Protein AF-A0A357I3I3-F1 (afdb_monomer)

pLDDT: mean 73.24, std 10.07, range [44.16, 86.5]

Solvent-accessible surface area (backbone atoms only — not comparable to full-atom values): 6936 Å² total; per-residue (Å²): 131,83,65,63,64,61,51,51,55,48,62,63,46,48,65,53,51,51,49,51,51,51,51,51,50,49,52,50,51,49,56,70,46,36,65,70,46,46,59,55,49,46,54,54,40,46,75,76,42,68,85,53,96,52,56,67,60,53,50,54,46,51,53,51,53,62,53,45,55,60,55,52,55,49,51,59,51,51,53,55,51,51,49,56,51,50,53,52,54,50,52,51,50,55,57,49,52,54,49,53,51,52,52,50,47,71,74,53,76,84,71,82,87,78,85,83,87,82,132

Sequence (119 aa):
MRTSDRSILWRLLRPRLWQVGAEWLLVTAVLLFARPLEAKFTAWADETLGWLPMSDLFYWLGVSLLIFGPLIALYRNISAMAMILADYMTSKLKKSTARAIHSIECLHPSRSTQVTNST

Mean predicted aligned error: 13.7 Å

Structure (mmCIF, N/CA/C/O backbone):
data_AF-A0A357I3I3-F1
#
_entry.id   AF-A0A357I3I3-F1
#
loop_
_atom_site.group_PDB
_atom_site.id
_atom_site.type_symbol
_atom_site.label_atom_id
_atom_site.label_alt_id
_atom_site.label_comp_id
_atom_site.label_asym_id
_atom_site.label_entity_id
_atom_site.label_seq_id
_atom_site.pdbx_PDB_ins_code
_atom_site.Cartn_x
_atom_site.Cartn_y
_atom_site.Cartn_z
_atom_site.occupancy
_atom_site.B_iso_or_equiv
_atom_site.auth_seq_id
_atom_site.auth_comp_id
_atom_site.auth_asym_id
_atom_site.auth_atom_id
_atom_site.pdbx_PDB_model_num
ATOM 1 N N . MET A 1 1 ? -35.436 -7.431 17.035 1.00 47.38 1 MET A N 1
ATOM 2 C CA . MET A 1 1 ? -33.953 -7.466 17.090 1.00 47.38 1 MET A CA 1
ATOM 3 C C . MET A 1 1 ? -33.409 -6.654 15.917 1.00 47.38 1 MET A C 1
ATOM 5 O O . MET A 1 1 ? -33.870 -6.854 14.806 1.00 47.38 1 MET A O 1
ATOM 9 N N . ARG A 1 2 ? -32.544 -5.662 16.177 1.00 44.16 2 ARG A N 1
ATOM 10 C CA . ARG A 1 2 ? -32.132 -4.607 15.225 1.00 44.16 2 ARG A CA 1
ATOM 11 C C . ARG A 1 2 ? -31.232 -5.155 14.106 1.00 44.16 2 ARG A C 1
ATOM 13 O O . ARG A 1 2 ? -30.057 -5.410 14.337 1.00 44.16 2 ARG A O 1
ATOM 20 N N . THR A 1 3 ? -31.767 -5.285 12.897 1.00 51.81 3 THR A N 1
ATOM 21 C CA . THR A 1 3 ? -31.029 -5.595 11.657 1.00 51.81 3 THR A CA 1
ATOM 22 C C . THR A 1 3 ? -30.246 -4.394 11.101 1.00 51.81 3 THR A C 1
ATOM 24 O O . THR A 1 3 ? -29.291 -4.587 10.349 1.00 51.81 3 THR A O 1
ATOM 27 N N . SER A 1 4 ? -30.572 -3.161 11.513 1.00 53.41 4 SER A N 1
ATOM 28 C CA . SER A 1 4 ? -29.913 -1.934 11.028 1.00 53.41 4 SER A CA 1
ATOM 29 C C . SER A 1 4 ? -28.423 -1.841 11.370 1.00 53.41 4 SER A C 1
ATOM 31 O O . SER A 1 4 ? -27.643 -1.379 10.540 1.00 53.41 4 SER A O 1
ATOM 33 N N . ASP A 1 5 ? -27.990 -2.337 12.531 1.00 55.00 5 ASP A N 1
ATOM 34 C CA . ASP A 1 5 ? -26.587 -2.211 12.961 1.00 55.00 5 ASP A CA 1
ATOM 35 C C . ASP A 1 5 ? -25.638 -3.039 12.073 1.00 55.00 5 ASP A C 1
ATOM 37 O O . ASP A 1 5 ? -24.540 -2.600 11.728 1.00 55.00 5 ASP A O 1
ATOM 41 N N . ARG A 1 6 ? -26.097 -4.212 11.611 1.00 58.12 6 ARG A N 1
ATOM 42 C CA . ARG A 1 6 ? -25.343 -5.074 10.687 1.00 58.12 6 ARG A CA 1
ATOM 43 C C . ARG A 1 6 ? -25.202 -4.428 9.308 1.00 58.12 6 ARG A C 1
ATOM 45 O O . ARG A 1 6 ? -24.165 -4.565 8.670 1.00 58.12 6 ARG A O 1
ATOM 52 N N . SER A 1 7 ? -26.226 -3.690 8.872 1.00 63.12 7 SER A N 1
ATOM 53 C CA . SER A 1 7 ? -26.221 -2.991 7.583 1.00 63.12 7 SER A CA 1
ATOM 54 C C . SER A 1 7 ? -25.253 -1.804 7.554 1.00 63.12 7 SER A C 1
ATOM 56 O O . SER A 1 7 ? -24.621 -1.570 6.530 1.00 63.12 7 SER A O 1
ATOM 58 N N . ILE A 1 8 ? -25.065 -1.105 8.681 1.00 67.19 8 ILE A N 1
ATOM 59 C CA . ILE A 1 8 ? -24.116 0.012 8.797 1.00 67.19 8 ILE A CA 1
ATOM 60 C C . ILE A 1 8 ? -22.670 -0.481 8.803 1.00 67.19 8 ILE A C 1
ATOM 62 O O . ILE A 1 8 ? -21.853 0.045 8.050 1.00 67.19 8 ILE A O 1
ATOM 66 N N . LEU A 1 9 ? -22.375 -1.540 9.564 1.00 65.44 9 LEU A N 1
ATOM 67 C CA . LEU A 1 9 ? -21.067 -2.202 9.546 1.00 65.44 9 LEU A CA 1
ATOM 68 C C . LEU A 1 9 ? -20.717 -2.671 8.134 1.00 65.44 9 LEU A C 1
ATOM 70 O O . LEU A 1 9 ? -19.612 -2.438 7.650 1.00 65.44 9 LEU A O 1
ATOM 74 N N . TRP A 1 10 ? -21.686 -3.262 7.435 1.00 65.75 10 TRP A N 1
ATOM 75 C CA . TRP A 1 10 ? -21.464 -3.743 6.079 1.00 65.75 10 TRP A CA 1
ATOM 76 C C . TRP A 1 10 ? -21.331 -2.614 5.056 1.00 65.75 10 TRP A C 1
ATOM 78 O O . TRP A 1 10 ? -20.495 -2.694 4.163 1.00 65.75 10 TRP A O 1
ATOM 88 N N . ARG A 1 11 ? -22.053 -1.504 5.231 1.00 68.12 11 ARG A N 1
ATOM 89 C CA . ARG A 1 11 ? -21.915 -0.304 4.393 1.00 68.12 11 ARG A CA 1
ATOM 90 C C . ARG A 1 11 ? -20.579 0.416 4.595 1.00 68.12 11 ARG A C 1
ATOM 92 O O . ARG A 1 11 ? -20.082 1.012 3.648 1.00 68.12 11 ARG A O 1
ATOM 99 N N . LEU A 1 12 ? -19.996 0.341 5.791 1.00 65.19 12 LEU A N 1
ATOM 100 C CA . LEU A 1 12 ? -18.668 0.888 6.092 1.00 65.19 12 LEU A CA 1
ATOM 101 C C . LEU A 1 12 ? -17.536 -0.006 5.565 1.00 65.19 12 LEU A C 1
ATOM 103 O O . LEU A 1 12 ? -16.512 0.499 5.107 1.00 65.19 12 LEU A O 1
ATOM 107 N N . LEU A 1 13 ? -17.732 -1.327 5.594 1.00 68.12 13 LEU A N 1
ATOM 108 C CA . LEU A 1 13 ? -16.718 -2.307 5.205 1.00 68.12 13 LEU A CA 1
ATOM 109 C C . LEU A 1 13 ? -16.667 -2.544 3.682 1.00 68.12 13 LEU A C 1
ATOM 111 O O . LEU A 1 13 ? -15.591 -2.738 3.122 1.00 68.12 13 LEU A O 1
ATOM 115 N N . ARG A 1 14 ? -17.808 -2.452 2.986 1.00 71.06 14 ARG A N 1
ATOM 116 C CA . ARG A 1 14 ? -17.940 -2.691 1.536 1.00 71.06 14 ARG A CA 1
ATOM 117 C C . ARG A 1 14 ? -17.074 -1.791 0.632 1.00 71.06 14 ARG A C 1
ATOM 119 O O . ARG A 1 14 ? -16.391 -2.347 -0.225 1.00 71.06 14 ARG A O 1
ATOM 126 N N . PRO A 1 15 ? -17.040 -0.451 0.785 1.00 73.94 15 PRO A N 1
ATOM 127 C CA . PRO A 1 15 ? -16.184 0.392 -0.056 1.00 73.94 15 PRO A CA 1
ATOM 128 C C . PRO A 1 15 ? -14.692 0.111 0.170 1.00 73.94 15 PRO A C 1
ATOM 130 O O . PRO A 1 15 ? -13.903 0.177 -0.765 1.00 73.94 15 PRO A O 1
ATOM 133 N N . ARG A 1 16 ? -14.315 -0.279 1.393 1.00 72.38 16 ARG A N 1
ATOM 134 C CA . ARG A 1 16 ? -12.927 -0.592 1.760 1.00 72.38 16 ARG A CA 1
ATOM 135 C C . ARG A 1 16 ? -12.481 -1.937 1.195 1.00 72.38 16 ARG A C 1
ATOM 137 O O . ARG A 1 16 ? -11.370 -2.040 0.703 1.00 72.38 16 ARG A O 1
ATOM 144 N N . LEU A 1 17 ? -13.356 -2.944 1.192 1.00 73.12 17 LEU A N 1
ATOM 145 C CA . LEU A 1 17 ? -13.081 -4.234 0.551 1.00 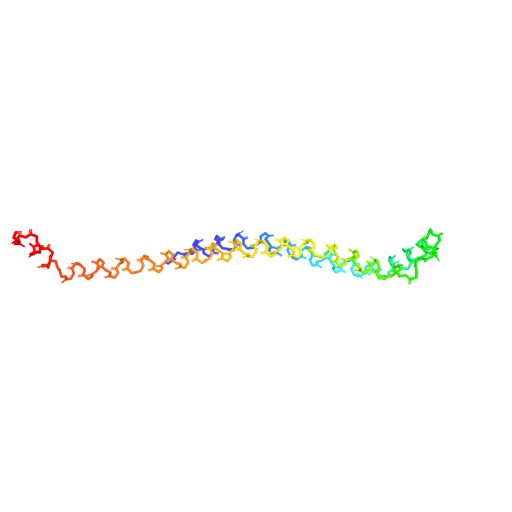73.12 17 LEU A CA 1
ATOM 146 C C . LEU A 1 17 ? -12.927 -4.108 -0.967 1.00 73.12 17 LEU A C 1
ATOM 148 O O . LEU A 1 17 ? -12.058 -4.757 -1.540 1.00 73.12 17 LEU A O 1
ATOM 152 N N . TRP A 1 18 ? -13.732 -3.259 -1.612 1.00 77.38 18 TRP A N 1
ATOM 153 C CA . TRP A 1 18 ? -13.564 -2.975 -3.038 1.00 77.38 18 TRP A CA 1
ATOM 154 C C . TRP A 1 18 ? -12.227 -2.290 -3.322 1.00 77.38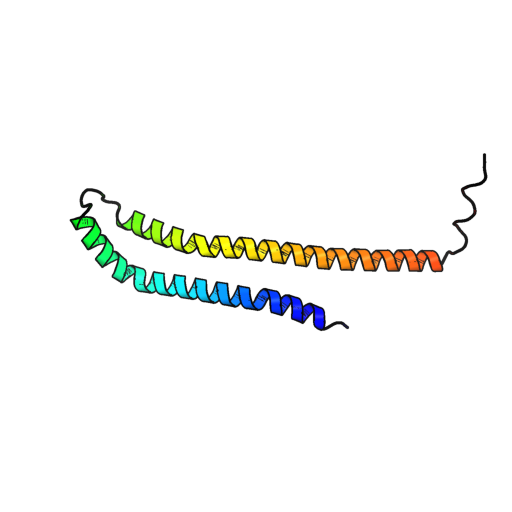 18 TRP A C 1
ATOM 156 O O . TRP A 1 18 ? -11.545 -2.655 -4.272 1.00 77.38 18 TRP A O 1
ATOM 166 N N . GLN A 1 19 ? -11.825 -1.349 -2.465 1.00 75.69 19 GLN A N 1
ATOM 167 C CA . GLN A 1 19 ? -10.528 -0.690 -2.567 1.00 75.69 19 GLN A CA 1
ATOM 168 C C . GLN A 1 19 ? -9.367 -1.681 -2.400 1.00 75.69 19 GLN A C 1
ATOM 170 O O . GLN A 1 19 ? -8.469 -1.688 -3.231 1.00 75.69 19 GLN A O 1
ATOM 175 N N . VAL A 1 20 ? -9.423 -2.576 -1.409 1.00 72.88 20 VAL A N 1
ATOM 176 C CA . VAL A 1 20 ? -8.417 -3.640 -1.228 1.00 72.88 20 VAL A CA 1
ATOM 177 C C . VAL A 1 20 ? -8.372 -4.571 -2.429 1.00 72.88 20 VAL A C 1
ATOM 179 O O . VAL A 1 20 ? -7.292 -4.909 -2.896 1.00 72.88 20 VAL A O 1
ATOM 182 N N . GLY A 1 21 ? -9.536 -4.980 -2.938 1.00 79.81 21 GLY A N 1
ATOM 183 C CA . GLY A 1 21 ? -9.621 -5.817 -4.129 1.00 79.81 21 GLY A CA 1
ATOM 184 C C . GLY A 1 21 ? -9.013 -5.128 -5.348 1.00 79.81 21 GLY A C 1
ATOM 185 O O . GLY A 1 21 ? -8.251 -5.752 -6.077 1.00 79.81 21 GLY A O 1
ATOM 186 N N . ALA A 1 22 ? -9.288 -3.836 -5.536 1.00 81.19 22 ALA A N 1
ATOM 187 C CA . ALA A 1 22 ? -8.724 -3.036 -6.617 1.00 81.19 22 ALA A CA 1
ATOM 188 C C . ALA A 1 22 ? -7.207 -2.846 -6.469 1.00 81.19 22 ALA A C 1
ATOM 190 O O . ALA A 1 22 ? -6.485 -2.972 -7.451 1.00 81.19 22 ALA A O 1
ATOM 191 N N . GLU A 1 23 ? -6.715 -2.600 -5.255 1.00 77.38 23 GLU A N 1
ATOM 192 C CA . GLU A 1 23 ? -5.284 -2.496 -4.959 1.00 77.38 23 GLU A CA 1
ATOM 193 C C . GLU A 1 23 ? -4.582 -3.837 -5.191 1.00 77.38 23 GLU A C 1
ATOM 195 O O . GLU A 1 23 ? -3.571 -3.874 -5.878 1.00 77.38 23 GLU A O 1
ATOM 200 N N . TRP A 1 24 ? -5.144 -4.956 -4.728 1.00 80.69 24 TRP A N 1
ATOM 201 C CA . TRP A 1 24 ? -4.631 -6.299 -5.022 1.00 80.69 24 TRP A CA 1
ATOM 202 C C . TRP A 1 24 ? -4.593 -6.593 -6.516 1.00 80.69 24 TRP A C 1
ATOM 204 O O . TRP A 1 24 ? -3.617 -7.153 -7.011 1.00 80.69 24 TRP A O 1
ATOM 214 N N . LEU A 1 25 ? -5.639 -6.211 -7.246 1.00 86.50 25 LEU A N 1
ATOM 215 C CA . LEU A 1 25 ? -5.710 -6.393 -8.690 1.00 86.50 25 LEU A CA 1
ATOM 216 C C . LEU A 1 25 ? -4.674 -5.519 -9.407 1.00 86.50 25 LEU A C 1
ATOM 218 O O . LEU A 1 25 ? -4.042 -5.987 -10.348 1.00 86.50 25 LEU A O 1
ATOM 222 N N . LEU A 1 26 ? -4.434 -4.301 -8.913 1.00 82.69 26 LEU A N 1
ATOM 223 C CA . LEU A 1 26 ? -3.374 -3.415 -9.388 1.00 82.69 26 LEU A CA 1
ATOM 224 C C . LEU A 1 26 ? -1.998 -4.021 -9.108 1.00 82.69 26 LEU A C 1
ATOM 226 O O . LEU A 1 26 ? -1.195 -4.106 -10.026 1.00 82.69 26 LEU A O 1
ATOM 230 N N . VAL A 1 27 ? -1.734 -4.510 -7.894 1.00 81.88 27 VAL A N 1
ATOM 231 C CA . VAL A 1 27 ? -0.470 -5.181 -7.547 1.00 81.88 27 VAL A CA 1
ATOM 232 C C . VAL A 1 27 ? -0.254 -6.417 -8.413 1.00 81.88 27 VAL A C 1
ATOM 234 O O . VAL A 1 27 ? 0.841 -6.618 -8.923 1.00 81.88 27 VAL A O 1
ATOM 237 N N . THR A 1 28 ? -1.298 -7.213 -8.634 1.00 84.94 28 THR A N 1
ATOM 238 C CA . THR A 1 28 ? -1.239 -8.414 -9.478 1.00 84.94 28 THR A CA 1
ATOM 239 C C . THR A 1 28 ? -0.981 -8.047 -10.937 1.00 84.94 28 THR A C 1
ATOM 241 O O . THR A 1 28 ? -0.152 -8.676 -11.586 1.00 84.94 28 THR A O 1
ATOM 244 N N . ALA A 1 29 ? -1.637 -7.002 -11.448 1.00 84.38 29 ALA A N 1
ATOM 245 C CA . ALA A 1 29 ? -1.381 -6.475 -12.783 1.00 84.38 29 ALA A CA 1
ATOM 246 C C . ALA A 1 29 ? 0.059 -5.954 -12.900 1.00 84.38 29 ALA A C 1
ATOM 248 O O . ALA A 1 29 ? 0.766 -6.327 -13.830 1.00 84.38 29 ALA A O 1
ATOM 249 N N . VAL A 1 30 ? 0.529 -5.165 -11.931 1.00 82.62 30 VAL A N 1
ATOM 250 C CA . VAL A 1 30 ? 1.910 -4.669 -11.881 1.00 82.62 30 VAL A CA 1
ATOM 251 C C . VAL A 1 30 ? 2.897 -5.830 -11.849 1.00 82.62 30 VAL A C 1
ATOM 253 O O . VAL A 1 30 ? 3.840 -5.801 -12.624 1.00 82.62 30 VAL A O 1
ATOM 256 N N . LEU A 1 31 ? 2.666 -6.873 -11.046 1.00 82.25 31 LEU A N 1
ATOM 257 C CA . LEU A 1 31 ? 3.523 -8.064 -11.006 1.00 82.25 31 LEU A CA 1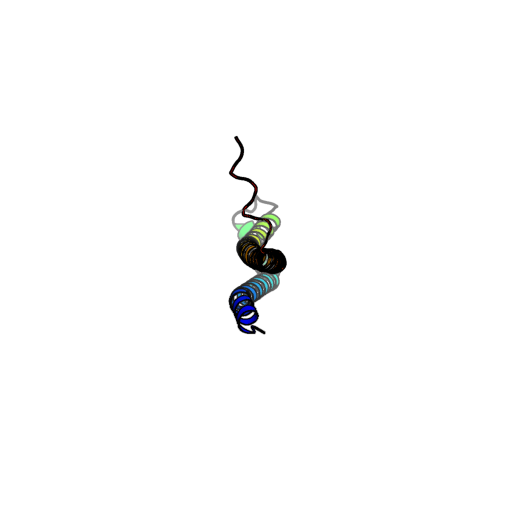
ATOM 258 C C . LEU A 1 31 ? 3.513 -8.843 -12.326 1.00 82.25 31 LEU A C 1
ATOM 260 O O . LEU A 1 31 ? 4.564 -9.292 -12.777 1.00 82.25 31 LEU A O 1
ATOM 264 N N . LEU A 1 32 ? 2.348 -8.995 -12.960 1.00 84.81 32 LEU A N 1
ATOM 265 C CA . LEU A 1 32 ? 2.227 -9.654 -14.264 1.00 84.81 32 LEU A CA 1
ATOM 266 C C . LEU A 1 32 ? 3.010 -8.906 -15.344 1.00 84.81 32 LEU A C 1
ATOM 268 O O . LEU A 1 32 ? 3.667 -9.527 -16.178 1.00 84.81 32 LEU A O 1
ATOM 272 N N . PHE A 1 33 ? 2.980 -7.576 -15.302 1.00 83.12 33 PHE A N 1
ATOM 273 C CA . PHE A 1 33 ? 3.761 -6.733 -16.198 1.00 83.12 33 PHE A CA 1
ATOM 274 C C . PHE A 1 33 ? 5.187 -6.467 -15.695 1.00 83.12 33 PHE A C 1
ATOM 276 O O . PHE A 1 33 ? 5.981 -5.908 -16.450 1.00 83.12 33 PHE A O 1
ATOM 283 N N . ALA A 1 34 ? 5.553 -6.903 -14.484 1.00 78.62 34 ALA A N 1
ATOM 284 C CA . ALA A 1 34 ? 6.838 -6.570 -13.877 1.00 78.62 34 ALA A CA 1
ATOM 285 C C . ALA A 1 34 ? 7.998 -7.193 -14.644 1.00 78.62 34 ALA A C 1
ATOM 287 O O . ALA A 1 34 ? 8.927 -6.491 -15.002 1.00 78.62 34 ALA A O 1
ATOM 288 N N . ARG A 1 35 ? 7.910 -8.478 -14.998 1.00 78.25 35 ARG A N 1
ATOM 289 C CA . ARG A 1 35 ? 8.942 -9.174 -15.788 1.00 78.25 35 ARG A CA 1
ATOM 290 C C . ARG A 1 35 ? 9.209 -8.543 -17.166 1.00 78.25 35 ARG A C 1
ATOM 292 O O . ARG A 1 35 ? 10.368 -8.292 -17.490 1.00 78.25 35 ARG A O 1
ATOM 299 N N . PRO A 1 36 ? 8.194 -8.257 -18.006 1.00 80.19 36 PRO A N 1
ATOM 300 C CA . PRO A 1 36 ? 8.448 -7.604 -19.290 1.00 80.19 36 PRO A CA 1
ATOM 301 C C . PRO A 1 36 ? 8.877 -6.134 -19.149 1.00 80.19 36 PRO A C 1
ATOM 303 O O . PRO A 1 36 ? 9.579 -5.626 -20.024 1.00 80.19 36 PRO A O 1
ATOM 306 N N . LEU A 1 37 ? 8.476 -5.440 -18.076 1.00 78.94 37 LEU A N 1
ATOM 307 C CA . LEU A 1 37 ? 8.936 -4.078 -17.780 1.00 78.94 37 LEU A CA 1
ATOM 308 C C . LEU A 1 37 ? 10.366 -4.053 -17.235 1.00 78.94 37 LEU A C 1
ATOM 310 O O . LEU A 1 37 ? 11.119 -3.167 -17.619 1.00 78.94 37 LEU A O 1
ATOM 314 N N . GLU A 1 38 ? 10.750 -5.025 -16.411 1.00 78.50 38 GLU A N 1
ATOM 315 C CA . GLU A 1 38 ? 12.094 -5.222 -15.858 1.00 78.50 38 GLU A CA 1
ATOM 316 C C . GLU A 1 38 ? 13.116 -5.296 -16.991 1.00 78.50 38 GLU A C 1
ATOM 318 O O . GLU A 1 38 ? 14.077 -4.539 -16.985 1.00 78.50 38 GLU A O 1
ATOM 323 N N . ALA A 1 39 ? 12.867 -6.102 -18.028 1.00 78.56 39 ALA A N 1
ATOM 324 C CA . ALA A 1 39 ? 13.768 -6.218 -19.179 1.00 78.56 39 ALA A CA 1
ATOM 325 C C . ALA A 1 39 ? 13.952 -4.892 -19.945 1.00 78.56 39 ALA A C 1
ATOM 327 O O . ALA A 1 39 ? 15.047 -4.575 -20.403 1.00 78.56 39 ALA A O 1
ATOM 328 N N . LYS A 1 40 ? 12.891 -4.084 -20.075 1.00 80.94 40 LYS A N 1
ATOM 329 C CA . LYS A 1 40 ? 12.975 -2.761 -20.720 1.00 80.94 40 LYS A CA 1
ATOM 330 C C . LYS A 1 40 ? 13.658 -1.729 -19.828 1.00 80.94 40 LYS A C 1
ATOM 332 O O . LYS A 1 40 ? 14.411 -0.894 -20.318 1.00 80.94 40 LYS A O 1
ATOM 337 N N . PHE A 1 41 ? 13.369 -1.779 -18.532 1.00 79.44 41 PHE A N 1
ATOM 338 C CA . PHE A 1 41 ? 13.900 -0.848 -17.551 1.00 79.44 41 PHE A CA 1
ATOM 339 C C . PHE A 1 41 ? 15.381 -1.101 -17.299 1.00 79.44 41 PHE A C 1
ATOM 341 O O . PHE A 1 41 ? 16.149 -0.152 -17.265 1.00 79.44 41 PHE A O 1
ATOM 348 N N . THR A 1 42 ? 15.792 -2.363 -17.191 1.00 75.25 42 THR A N 1
ATOM 349 C CA . THR A 1 42 ? 17.200 -2.761 -17.080 1.00 75.25 42 THR A CA 1
ATOM 350 C C . THR A 1 42 ? 17.976 -2.401 -18.338 1.00 75.25 42 THR A C 1
ATOM 352 O O . THR A 1 42 ? 19.037 -1.820 -18.197 1.00 75.25 42 THR A O 1
ATOM 355 N N . ALA A 1 43 ? 17.437 -2.612 -19.545 1.00 78.94 43 ALA A N 1
ATOM 356 C CA . ALA A 1 43 ? 18.097 -2.182 -20.783 1.00 78.94 43 ALA A CA 1
ATOM 357 C C . ALA A 1 43 ? 18.316 -0.658 -20.844 1.00 78.94 43 ALA A C 1
ATOM 359 O O . ALA A 1 43 ? 19.415 -0.197 -21.137 1.00 78.94 43 ALA A O 1
ATOM 360 N N . TRP A 1 44 ? 17.292 0.133 -20.507 1.00 81.62 44 TRP A N 1
ATOM 361 C CA . TRP A 1 44 ? 17.412 1.594 -20.441 1.00 81.62 44 TRP A CA 1
ATOM 362 C C . TRP A 1 44 ? 18.341 2.062 -19.306 1.00 81.62 44 TRP A C 1
ATOM 364 O O . TRP A 1 44 ? 19.110 3.014 -19.465 1.00 81.62 44 TRP A O 1
ATOM 374 N N . ALA A 1 45 ? 18.278 1.398 -18.150 1.00 77.06 45 ALA A N 1
ATOM 375 C CA . ALA A 1 45 ? 19.107 1.707 -16.994 1.00 77.06 45 ALA A CA 1
ATOM 376 C C . ALA A 1 45 ? 20.569 1.318 -17.221 1.00 77.06 45 ALA A C 1
ATOM 378 O O . ALA A 1 45 ? 21.440 2.020 -16.735 1.00 77.06 45 ALA A O 1
ATOM 379 N N . ASP A 1 46 ? 20.863 0.262 -17.972 1.00 75.69 46 ASP A N 1
ATOM 380 C CA . ASP A 1 46 ? 22.235 -0.117 -18.320 1.00 75.69 46 ASP A CA 1
ATOM 381 C C . ASP A 1 46 ? 22.842 0.886 -19.318 1.00 75.69 46 ASP A C 1
ATOM 383 O O . ASP A 1 46 ? 23.996 1.287 -19.190 1.00 75.69 46 ASP A O 1
ATOM 387 N N . GLU A 1 47 ? 22.029 1.413 -20.241 1.00 79.31 47 GLU A N 1
ATOM 388 C CA . GLU A 1 47 ? 22.439 2.469 -21.177 1.00 79.31 47 GLU A CA 1
ATOM 389 C C . GLU A 1 47 ? 22.690 3.821 -20.477 1.00 79.31 47 GLU A C 1
ATOM 391 O O . GLU A 1 47 ? 23.629 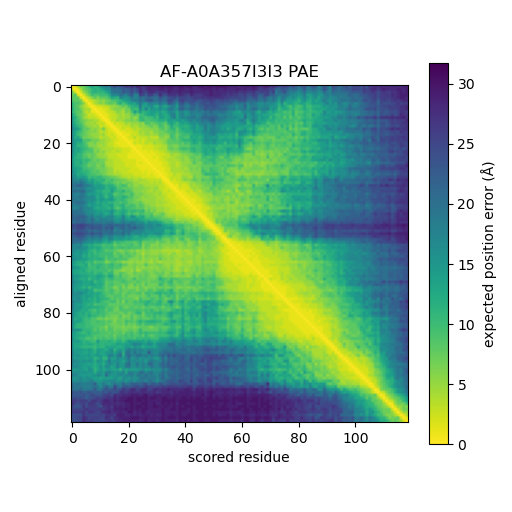4.543 -20.812 1.00 79.31 47 GLU A O 1
ATOM 396 N N . THR A 1 48 ? 21.875 4.165 -19.474 1.00 77.06 48 THR A N 1
ATOM 397 C CA . THR A 1 48 ? 21.916 5.483 -18.807 1.00 77.06 48 THR A CA 1
ATOM 398 C C . THR A 1 48 ? 22.772 5.489 -17.531 1.00 77.06 48 THR A C 1
ATOM 400 O O . THR A 1 48 ? 23.371 6.498 -17.162 1.00 77.06 48 THR A O 1
ATOM 403 N N . LEU A 1 49 ? 22.808 4.363 -16.823 1.00 71.75 49 LEU A N 1
ATOM 404 C CA . LEU A 1 49 ? 23.371 4.170 -15.484 1.00 71.75 49 LEU A CA 1
ATOM 405 C C . LEU A 1 49 ? 24.219 2.885 -15.430 1.00 71.75 49 LEU A C 1
ATOM 407 O O . LEU A 1 49 ? 24.278 2.247 -14.382 1.00 71.75 49 LEU A O 1
ATOM 411 N N . GLY A 1 50 ? 24.916 2.528 -16.518 1.00 66.56 50 GLY A N 1
ATOM 412 C CA . GLY A 1 50 ? 25.735 1.304 -16.661 1.00 66.56 50 GLY A CA 1
ATOM 413 C C . GLY A 1 50 ? 26.869 1.098 -15.640 1.00 66.56 50 GLY A C 1
ATOM 414 O O . GLY A 1 50 ? 27.640 0.150 -15.731 1.00 66.56 50 GLY A O 1
ATOM 415 N N . TRP A 1 51 ? 26.984 1.975 -14.643 1.00 68.25 51 TRP A N 1
ATOM 416 C CA . TRP A 1 51 ? 27.862 1.848 -13.480 1.00 68.25 51 TRP A CA 1
ATOM 417 C C . TRP A 1 51 ? 27.142 1.339 -12.216 1.00 68.25 51 TRP A C 1
ATOM 419 O O . TRP A 1 51 ? 27.804 1.100 -11.206 1.00 68.25 51 TRP A O 1
ATOM 429 N N . LEU A 1 52 ? 25.812 1.170 -12.238 1.00 70.00 52 LEU A N 1
ATOM 430 C CA . LEU A 1 52 ? 25.016 0.630 -11.131 1.00 70.00 52 LEU A CA 1
ATOM 431 C C . LEU A 1 52 ? 24.655 -0.847 -11.374 1.00 70.00 52 LEU A C 1
ATOM 433 O O . LEU A 1 52 ? 23.602 -1.137 -11.942 1.00 70.00 52 LEU A O 1
ATOM 437 N N . PRO A 1 53 ? 25.438 -1.805 -10.844 1.00 67.75 53 PRO A N 1
ATOM 438 C CA . PRO A 1 53 ? 25.179 -3.242 -10.997 1.00 67.75 53 PRO A CA 1
ATOM 439 C C . PRO A 1 53 ? 23.934 -3.756 -10.239 1.00 67.75 53 PRO A C 1
ATOM 441 O O . PRO A 1 53 ? 23.710 -4.958 -10.174 1.00 67.75 53 PRO A O 1
ATOM 444 N N . MET A 1 54 ? 23.126 -2.868 -9.645 1.00 70.19 54 MET A N 1
ATOM 445 C CA . MET A 1 54 ? 21.977 -3.190 -8.781 1.00 70.19 54 MET A CA 1
ATOM 446 C C . MET A 1 54 ? 20.648 -2.617 -9.301 1.00 70.19 54 MET A C 1
ATOM 448 O O . MET A 1 54 ? 19.719 -2.399 -8.523 1.00 70.19 54 MET A O 1
ATOM 452 N N . SER A 1 55 ? 20.538 -2.342 -10.603 1.00 74.12 55 SER A N 1
ATOM 453 C CA . SER A 1 55 ? 19.325 -1.781 -11.222 1.00 74.12 55 SER A CA 1
ATOM 454 C C . SER A 1 55 ? 18.072 -2.639 -10.983 1.00 74.12 55 SER A C 1
ATOM 456 O O . SER A 1 55 ? 17.003 -2.089 -10.712 1.00 74.12 55 SER A O 1
ATOM 458 N N . ASP A 1 56 ? 18.216 -3.966 -10.969 1.00 77.25 56 ASP A N 1
ATOM 459 C CA . ASP A 1 56 ? 17.143 -4.911 -10.625 1.00 77.25 56 ASP A CA 1
ATOM 460 C C . ASP A 1 56 ? 16.654 -4.725 -9.175 1.00 77.25 56 ASP A C 1
ATOM 462 O O . ASP A 1 56 ? 15.460 -4.612 -8.897 1.00 77.25 56 ASP A O 1
ATOM 466 N N . LEU A 1 57 ? 17.582 -4.561 -8.229 1.00 80.81 57 LEU A N 1
ATOM 467 C CA . LEU A 1 57 ? 17.248 -4.377 -6.816 1.00 80.81 57 LEU A CA 1
ATOM 468 C C . LEU A 1 57 ? 16.513 -3.049 -6.573 1.00 80.81 57 LEU A C 1
ATOM 470 O O . LEU A 1 57 ? 15.565 -3.004 -5.789 1.00 80.81 57 LEU A O 1
ATOM 474 N N . PHE A 1 58 ? 16.892 -1.981 -7.286 1.00 81.94 58 PHE A N 1
ATOM 475 C CA . PHE A 1 58 ? 16.172 -0.702 -7.262 1.00 81.94 58 PHE A CA 1
ATOM 476 C C . PHE A 1 58 ? 14.781 -0.794 -7.892 1.00 81.94 58 PHE A C 1
ATOM 478 O O . PHE A 1 58 ? 13.841 -0.188 -7.373 1.00 81.94 58 PHE A O 1
ATOM 485 N N . TYR A 1 59 ? 14.630 -1.570 -8.968 1.00 79.56 59 TYR A N 1
AT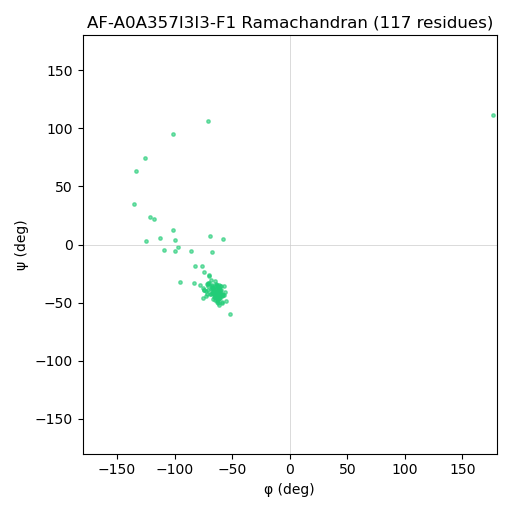OM 486 C CA . TYR A 1 59 ? 13.333 -1.828 -9.586 1.00 79.56 59 TYR A CA 1
ATOM 487 C C . TYR A 1 59 ? 12.392 -2.541 -8.607 1.00 79.56 59 TYR A C 1
ATOM 489 O O . TYR A 1 59 ? 11.301 -2.040 -8.321 1.00 79.56 59 TYR A O 1
ATOM 497 N N . TRP A 1 60 ? 12.840 -3.645 -8.002 1.00 83.12 60 TRP A N 1
ATOM 498 C CA . TRP A 1 60 ? 12.056 -4.376 -7.004 1.00 83.12 60 TRP A CA 1
ATOM 499 C C . TRP A 1 60 ? 11.781 -3.562 -5.740 1.00 83.12 60 TRP A C 1
ATOM 501 O O . TRP A 1 60 ? 10.692 -3.678 -5.172 1.00 83.12 60 TRP A O 1
ATOM 511 N N . LEU A 1 61 ? 12.708 -2.697 -5.317 1.00 86.50 61 LEU A N 1
ATOM 512 C CA . LEU A 1 61 ? 12.473 -1.735 -4.236 1.00 86.50 61 LEU A CA 1
ATOM 513 C C . LEU A 1 61 ? 11.372 -0.740 -4.596 1.00 86.50 61 LEU A C 1
ATOM 515 O O . LEU A 1 61 ? 10.478 -0.514 -3.784 1.00 86.50 61 LEU A O 1
ATOM 519 N N . GLY A 1 62 ? 11.406 -0.174 -5.803 1.00 84.88 62 GLY A N 1
ATOM 520 C CA . GLY A 1 62 ? 10.382 0.748 -6.290 1.00 84.88 62 GLY A CA 1
ATOM 521 C C . GLY A 1 62 ? 9.006 0.090 -6.363 1.00 84.88 62 GLY A C 1
ATOM 522 O O . GLY A 1 62 ? 8.031 0.644 -5.856 1.00 84.88 62 GLY A O 1
ATOM 523 N N . VAL A 1 63 ? 8.934 -1.125 -6.913 1.00 84.00 63 VAL A N 1
ATOM 524 C CA . VAL A 1 63 ? 7.700 -1.925 -6.964 1.00 84.00 63 VAL A CA 1
ATOM 525 C C . VAL A 1 63 ? 7.195 -2.234 -5.554 1.00 84.00 63 VAL A C 1
ATOM 527 O O . VAL A 1 63 ? 6.020 -2.024 -5.262 1.00 84.00 63 VAL A O 1
ATOM 530 N N . SER A 1 64 ? 8.072 -2.664 -4.647 1.00 84.06 64 SER A N 1
ATOM 531 C CA . SER A 1 64 ? 7.702 -2.947 -3.255 1.00 84.06 64 SER A CA 1
ATOM 532 C C . SER A 1 64 ? 7.192 -1.694 -2.544 1.00 84.06 64 SER A C 1
ATOM 534 O O . SER A 1 64 ? 6.163 -1.739 -1.875 1.00 84.06 64 SER A O 1
ATOM 536 N N . LEU A 1 65 ? 7.861 -0.552 -2.723 1.00 86.31 65 LEU A N 1
ATOM 537 C CA . LEU A 1 65 ? 7.459 0.725 -2.135 1.00 86.31 65 LEU A CA 1
ATOM 538 C C . LEU A 1 65 ? 6.104 1.202 -2.677 1.00 86.31 65 LEU A C 1
ATOM 540 O O . LEU A 1 65 ? 5.273 1.697 -1.914 1.00 86.31 65 LEU A O 1
ATOM 544 N N . LEU A 1 66 ? 5.850 0.989 -3.970 1.00 83.81 66 LEU A N 1
ATOM 545 C CA . LEU A 1 66 ? 4.556 1.256 -4.593 1.00 83.81 66 LEU A CA 1
ATOM 546 C C . LEU A 1 66 ? 3.442 0.402 -3.970 1.00 83.81 66 LEU A C 1
ATOM 548 O O . LEU A 1 66 ? 2.340 0.905 -3.769 1.00 83.81 66 LEU A O 1
ATOM 552 N N . ILE A 1 67 ? 3.732 -0.856 -3.615 1.00 80.50 67 ILE A N 1
ATOM 553 C CA . ILE A 1 67 ? 2.807 -1.763 -2.911 1.00 80.50 67 ILE A CA 1
ATOM 554 C C . ILE A 1 67 ? 2.595 -1.329 -1.449 1.00 80.50 67 ILE A C 1
ATOM 556 O O . ILE A 1 67 ? 1.493 -1.466 -0.911 1.00 80.50 67 ILE A O 1
ATOM 560 N N . PHE A 1 68 ? 3.615 -0.770 -0.793 1.00 81.25 68 PHE A N 1
ATOM 561 C CA . PHE A 1 68 ? 3.508 -0.311 0.596 1.00 81.25 68 PHE A CA 1
ATOM 562 C C . PHE A 1 68 ? 2.508 0.836 0.781 1.00 81.25 68 PHE A C 1
ATOM 564 O O . PHE A 1 68 ? 1.823 0.874 1.803 1.00 81.25 68 PHE A O 1
ATOM 571 N N . GLY A 1 69 ? 2.379 1.747 -0.186 1.00 81.50 69 GLY A N 1
ATOM 572 C CA . GLY A 1 69 ? 1.413 2.854 -0.133 1.00 81.50 69 GLY A CA 1
ATOM 573 C C . GLY A 1 69 ? -0.030 2.406 0.176 1.00 81.50 69 GLY A C 1
ATOM 574 O O . GLY A 1 69 ? -0.587 2.807 1.205 1.00 81.50 69 GLY A O 1
ATOM 575 N N . PRO A 1 70 ? -0.636 1.548 -0.661 1.00 72.06 70 PRO A N 1
ATOM 576 C CA . PRO A 1 70 ? -1.964 0.999 -0.409 1.00 72.06 70 PRO A CA 1
ATOM 577 C C . PRO A 1 70 ? -2.028 0.145 0.866 1.00 72.06 70 PRO A C 1
ATOM 579 O O . PRO A 1 70 ? -2.985 0.251 1.636 1.00 72.06 70 PRO A O 1
ATOM 582 N N . LEU A 1 71 ? -0.972 -0.611 1.1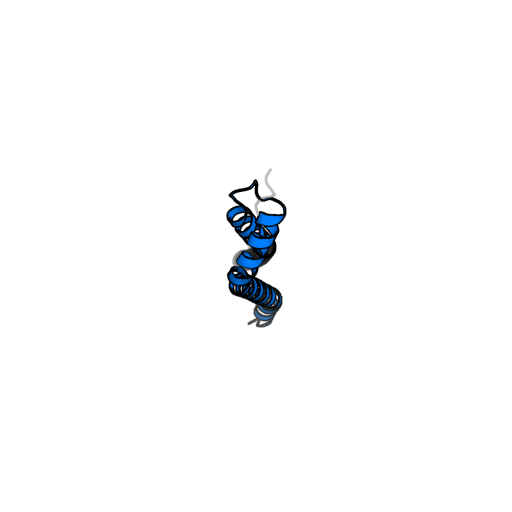86 1.00 77.38 71 LEU A N 1
ATOM 583 C CA . LEU A 1 71 ? -0.918 -1.404 2.419 1.00 77.38 71 LEU A CA 1
ATOM 584 C C . LEU A 1 71 ? -1.032 -0.532 3.688 1.00 77.38 71 LEU A C 1
ATOM 586 O O . LEU A 1 71 ? -1.741 -0.880 4.636 1.00 77.38 71 LEU A O 1
ATOM 590 N N . ILE A 1 72 ? -0.390 0.639 3.695 1.00 79.75 72 ILE A N 1
ATOM 591 C CA . ILE A 1 72 ? -0.471 1.616 4.792 1.00 79.75 72 ILE A CA 1
ATOM 592 C C . ILE A 1 72 ? -1.868 2.246 4.861 1.00 79.75 72 ILE A C 1
ATOM 594 O O . ILE A 1 72 ? -2.433 2.402 5.952 1.00 79.75 72 ILE A O 1
ATOM 598 N N . ALA A 1 73 ? -2.451 2.590 3.709 1.00 78.25 73 ALA A N 1
ATOM 599 C CA . ALA A 1 73 ? -3.810 3.12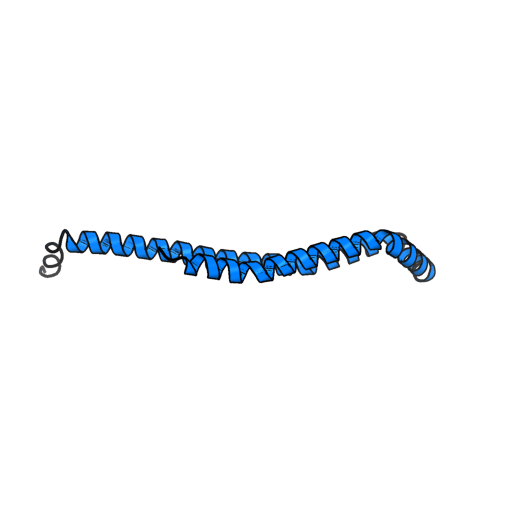2 3.635 1.00 78.25 73 ALA A CA 1
ATOM 600 C C . ALA A 1 73 ? -4.842 2.120 4.189 1.00 78.25 73 ALA A C 1
ATOM 602 O O . ALA A 1 73 ? -5.756 2.503 4.930 1.00 78.25 73 ALA A O 1
ATOM 603 N N . LEU A 1 74 ? -4.654 0.829 3.906 1.00 72.06 74 LEU A N 1
ATOM 604 C CA . LEU A 1 74 ? -5.461 -0.258 4.445 1.00 72.06 74 LEU A CA 1
ATOM 605 C C . LEU A 1 74 ? -5.341 -0.364 5.969 1.00 72.06 74 LEU A C 1
ATOM 607 O O . LEU A 1 74 ? -6.360 -0.415 6.662 1.00 72.06 74 LEU A O 1
ATOM 611 N N . TYR A 1 75 ? -4.119 -0.344 6.505 1.00 76.81 75 TYR A N 1
ATOM 612 C CA . TYR A 1 75 ? -3.891 -0.437 7.948 1.00 76.81 75 TYR A CA 1
ATOM 613 C C . TYR A 1 75 ? -4.594 0.694 8.716 1.00 76.81 75 TYR A C 1
ATOM 615 O O . TYR A 1 75 ? -5.298 0.441 9.698 1.00 76.81 75 TYR A O 1
ATOM 623 N N . ARG A 1 76 ? -4.510 1.937 8.213 1.00 79.38 76 ARG A N 1
ATOM 624 C CA . ARG A 1 76 ? -5.247 3.089 8.771 1.00 79.38 76 ARG A CA 1
ATOM 625 C C . ARG A 1 76 ? -6.762 2.899 8.748 1.00 79.38 76 ARG A C 1
ATOM 627 O O . ARG A 1 76 ? -7.464 3.359 9.646 1.00 79.38 76 ARG A O 1
ATOM 634 N N . ASN A 1 77 ? -7.287 2.252 7.714 1.00 75.56 77 ASN A N 1
ATOM 635 C CA . ASN A 1 77 ? -8.714 1.985 7.612 1.00 75.56 77 ASN A CA 1
ATOM 636 C C . ASN A 1 77 ? -9.161 0.884 8.588 1.00 75.56 77 ASN A C 1
ATOM 638 O O . ASN A 1 77 ? -10.224 1.007 9.202 1.00 75.56 77 ASN A O 1
ATOM 642 N N . ILE A 1 78 ? -8.371 -0.172 8.770 1.00 75.50 78 ILE A N 1
ATOM 643 C CA . ILE A 1 78 ? -8.699 -1.256 9.705 1.00 75.50 78 ILE A CA 1
ATOM 644 C C . ILE A 1 78 ? -8.661 -0.757 11.152 1.00 75.50 78 ILE A C 1
ATOM 646 O O . ILE A 1 78 ? -9.577 -1.069 11.912 1.00 75.50 78 ILE A O 1
ATOM 650 N N . SER A 1 79 ? -7.685 0.079 11.523 1.00 80.25 79 SER A N 1
ATOM 651 C CA . SER A 1 79 ? -7.603 0.629 12.883 1.00 80.25 79 SER A CA 1
ATOM 652 C C . SER A 1 79 ? -8.829 1.478 13.242 1.00 80.25 79 SER A C 1
ATOM 654 O O . SER A 1 79 ? -9.406 1.312 14.316 1.00 80.25 79 SER A O 1
ATOM 656 N N . ALA A 1 80 ? -9.306 2.309 12.309 1.00 79.00 80 ALA A N 1
ATOM 657 C CA . ALA A 1 80 ? -10.521 3.098 12.498 1.00 79.00 80 ALA A CA 1
ATOM 658 C C . ALA A 1 80 ? -11.775 2.217 12.661 1.00 79.00 80 ALA A C 1
ATOM 660 O O . ALA A 1 80 ? -12.633 2.504 13.493 1.00 79.00 80 ALA A O 1
ATOM 661 N N . MET A 1 81 ? -11.885 1.124 11.895 1.00 74.12 81 MET A N 1
ATOM 662 C CA . MET A 1 81 ? -12.992 0.168 12.046 1.00 74.12 81 MET A CA 1
ATOM 663 C C . MET A 1 81 ? -12.925 -0.574 13.381 1.00 74.12 81 MET A C 1
ATOM 665 O O . MET A 1 81 ? -13.956 -0.748 14.027 1.00 74.12 81 MET A O 1
ATOM 669 N N . ALA A 1 82 ? -11.728 -0.983 13.807 1.00 82.19 82 ALA A N 1
ATOM 670 C CA . ALA A 1 82 ? -11.519 -1.651 15.085 1.00 82.19 82 ALA A CA 1
ATOM 671 C C . ALA A 1 82 ? -11.916 -0.749 16.261 1.00 82.19 82 ALA A C 1
ATOM 673 O O . ALA A 1 82 ? -12.596 -1.214 17.172 1.00 82.19 82 ALA A O 1
ATOM 674 N N . MET A 1 83 ? -11.579 0.543 16.202 1.00 84.62 83 MET A N 1
ATOM 675 C CA . MET A 1 83 ? -11.985 1.529 17.207 1.00 84.62 83 MET A CA 1
ATOM 676 C C . MET A 1 83 ? -13.509 1.680 17.274 1.00 84.62 83 MET A C 1
ATOM 678 O O . MET A 1 83 ? -14.094 1.530 18.342 1.00 84.62 83 MET A O 1
ATOM 682 N N . ILE A 1 84 ? -14.171 1.885 16.129 1.00 78.81 84 ILE A N 1
ATOM 683 C CA . ILE A 1 84 ? -15.639 2.004 16.073 1.00 78.81 84 ILE A CA 1
ATOM 684 C C . ILE A 1 84 ? -16.314 0.725 16.597 1.00 78.81 84 ILE A C 1
ATOM 686 O O . ILE A 1 84 ? -17.325 0.786 17.300 1.00 78.81 84 ILE A O 1
ATOM 690 N N . LEU A 1 85 ? -15.760 -0.446 16.272 1.00 80.75 85 LEU A N 1
ATOM 691 C CA . LEU A 1 85 ? -16.280 -1.727 16.742 1.00 80.75 85 LEU A CA 1
ATOM 692 C C . LEU A 1 85 ? -16.092 -1.895 18.257 1.00 80.75 85 LEU A C 1
ATOM 694 O O . LEU A 1 85 ? -17.016 -2.346 18.937 1.00 80.75 85 LEU A O 1
ATOM 698 N N . ALA A 1 86 ? -14.934 -1.508 18.791 1.00 84.31 86 ALA A N 1
ATOM 699 C CA . ALA A 1 86 ? -14.650 -1.534 20.222 1.00 84.31 86 ALA A CA 1
ATOM 700 C C . ALA A 1 86 ? -15.585 -0.597 21.004 1.00 84.31 86 ALA A C 1
ATOM 702 O O . ALA A 1 86 ? -16.161 -1.011 22.015 1.00 84.31 86 ALA A O 1
ATOM 703 N N . ASP A 1 87 ? -15.826 0.616 20.499 1.00 83.00 87 ASP A N 1
ATOM 704 C CA . ASP A 1 87 ? -16.776 1.568 21.087 1.00 83.00 87 ASP A CA 1
ATOM 705 C C . ASP A 1 87 ? -18.204 1.018 21.087 1.00 83.00 87 ASP A C 1
ATOM 707 O O . ASP A 1 87 ? -18.938 1.145 22.075 1.00 83.00 87 ASP A O 1
ATOM 711 N N . TYR A 1 88 ? -18.605 0.346 20.007 1.00 80.44 88 TYR A N 1
ATOM 712 C CA . TYR A 1 88 ? -19.920 -0.277 19.917 1.00 80.44 88 TYR A CA 1
ATOM 713 C C . TYR A 1 88 ? -20.093 -1.417 20.933 1.00 80.44 88 TYR A C 1
ATOM 715 O O . TYR A 1 88 ? -21.116 -1.481 21.626 1.00 80.44 88 TYR A O 1
ATOM 723 N N . MET A 1 89 ? -19.095 -2.296 21.068 1.00 81.62 89 MET A N 1
ATOM 724 C CA . MET A 1 89 ? -19.127 -3.399 22.038 1.00 81.62 89 MET A CA 1
ATOM 725 C 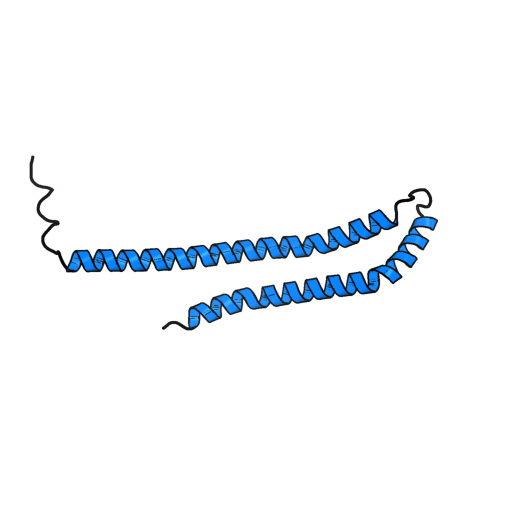C . MET A 1 89 ? -19.123 -2.885 23.482 1.00 81.62 89 MET A C 1
ATOM 727 O O . MET A 1 89 ? -19.918 -3.338 24.310 1.00 81.62 89 MET A O 1
ATOM 731 N N . THR A 1 90 ? -18.314 -1.869 23.773 1.00 83.06 90 THR A N 1
ATOM 732 C CA . THR A 1 90 ? -18.239 -1.249 25.103 1.00 83.06 90 THR A CA 1
ATOM 733 C C . THR A 1 90 ? -19.545 -0.538 25.465 1.00 83.06 90 THR A C 1
ATOM 735 O O . THR A 1 90 ? -20.065 -0.689 26.573 1.00 83.06 90 THR A O 1
ATOM 738 N N . SER A 1 91 ? -20.158 0.160 24.505 1.00 77.19 91 SER A N 1
ATOM 739 C CA . SER A 1 91 ? -21.458 0.818 24.683 1.00 77.19 91 SER A CA 1
ATOM 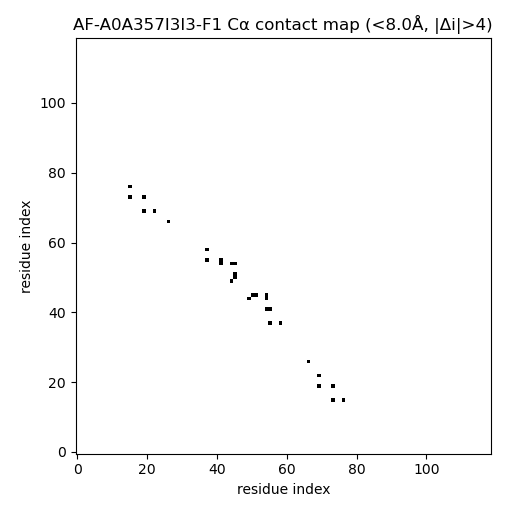740 C C . SER A 1 91 ? -22.589 -0.177 24.976 1.00 77.19 91 SER A C 1
ATOM 742 O O . SER A 1 91 ? -23.489 0.109 25.773 1.00 77.19 91 SER A O 1
ATOM 744 N N . LYS A 1 92 ? -22.550 -1.374 24.372 1.00 74.50 92 LYS A N 1
ATOM 745 C CA . LYS A 1 92 ? -23.502 -2.463 24.659 1.00 74.50 92 LYS A CA 1
ATOM 746 C C . LYS A 1 92 ? -23.344 -2.991 26.081 1.00 74.50 92 LYS A C 1
ATOM 748 O O . LYS A 1 92 ? -24.355 -3.151 26.768 1.00 74.50 92 LYS A O 1
ATOM 753 N N . LEU A 1 93 ? -22.105 -3.218 26.517 1.00 74.94 93 LEU A N 1
ATOM 754 C CA . LEU A 1 93 ? -21.790 -3.693 27.865 1.00 74.94 93 LEU A CA 1
ATOM 755 C C . LEU A 1 93 ? -22.245 -2.681 28.922 1.00 74.94 93 LEU A C 1
ATOM 757 O O . LEU A 1 93 ? -23.020 -3.039 29.808 1.00 74.94 93 LEU A O 1
ATOM 761 N N . LYS A 1 94 ? -21.907 -1.394 28.756 1.00 75.94 94 LYS A N 1
ATOM 762 C CA . LYS A 1 94 ? -22.326 -0.319 29.673 1.00 75.94 94 LYS A CA 1
ATOM 763 C C . LYS A 1 94 ? -23.850 -0.248 29.832 1.00 75.94 94 LYS A C 1
ATOM 765 O O . LYS A 1 94 ? -24.360 -0.096 30.940 1.00 75.94 94 LYS A O 1
ATOM 770 N N . LYS A 1 95 ? -24.599 -0.415 28.734 1.00 72.94 95 LYS A N 1
ATOM 771 C CA . LYS A 1 95 ? -26.073 -0.400 28.741 1.00 72.94 95 LYS A CA 1
ATOM 772 C C . LYS A 1 95 ? -26.701 -1.675 29.324 1.00 72.94 95 LYS A C 1
ATOM 774 O O . LYS A 1 95 ? -27.857 -1.649 29.751 1.00 72.94 95 LYS A O 1
ATOM 779 N N . SER A 1 96 ? -25.986 -2.799 29.307 1.00 71.38 96 SER A N 1
ATOM 780 C CA . SER A 1 96 ? -26.415 -4.042 29.960 1.00 71.38 96 SER A CA 1
ATOM 781 C C . SER A 1 96 ? -26.241 -3.943 31.474 1.00 71.38 96 SER A C 1
ATOM 783 O O . SER A 1 96 ? -27.184 -4.207 32.215 1.00 71.38 96 SER A O 1
ATOM 785 N N . THR A 1 97 ? -25.086 -3.450 31.924 1.00 74.38 97 THR A N 1
ATOM 786 C CA . THR A 1 97 ? -24.785 -3.247 33.345 1.00 74.38 97 THR A CA 1
ATOM 787 C C . THR A 1 97 ? -25.694 -2.196 33.976 1.00 74.38 97 THR A C 1
ATOM 789 O O . THR A 1 97 ? -26.251 -2.440 35.039 1.00 74.38 97 THR A O 1
ATOM 792 N N . ALA A 1 98 ? -25.946 -1.070 33.298 1.00 73.12 98 ALA A N 1
ATOM 793 C CA . ALA A 1 98 ? -26.876 -0.053 33.796 1.00 73.12 98 ALA A CA 1
ATOM 794 C C . ALA A 1 98 ? -28.307 -0.592 33.981 1.00 73.12 98 ALA A C 1
ATOM 796 O O . ALA A 1 98 ? -28.987 -0.227 34.935 1.00 73.12 98 ALA A O 1
ATOM 797 N N . ARG A 1 99 ? -28.761 -1.500 33.103 1.00 71.38 99 ARG A N 1
ATOM 798 C CA . ARG A 1 99 ? -30.059 -2.173 33.270 1.00 71.38 99 ARG A CA 1
ATOM 799 C C . ARG A 1 99 ? -30.060 -3.166 34.423 1.00 71.38 99 ARG A C 1
ATOM 801 O O . ARG A 1 99 ? -31.055 -3.229 35.131 1.00 71.38 99 ARG A O 1
ATOM 808 N N . ALA A 1 100 ? -28.976 -3.912 34.622 1.00 74.00 100 ALA A N 1
ATOM 809 C CA . ALA A 1 100 ? -28.855 -4.818 35.760 1.00 74.00 100 ALA A CA 1
ATOM 810 C C . ALA A 1 100 ? -28.879 -4.046 37.092 1.00 74.00 100 ALA A C 1
ATOM 812 O O . ALA A 1 100 ? -29.631 -4.414 37.986 1.00 74.00 100 ALA A O 1
ATOM 813 N N . ILE A 1 101 ? -28.146 -2.931 37.185 1.00 75.12 101 ILE A N 1
ATOM 814 C CA . ILE A 1 101 ? -28.123 -2.063 38.373 1.00 75.12 101 ILE A CA 1
ATOM 815 C C . ILE A 1 101 ? -29.504 -1.449 38.628 1.00 75.12 101 ILE A C 1
ATOM 817 O O . ILE A 1 101 ? -30.026 -1.584 39.727 1.00 75.12 101 ILE A O 1
ATOM 821 N N . HIS A 1 102 ? -30.147 -0.863 37.613 1.00 71.69 102 HIS A N 1
ATOM 822 C CA . HIS A 1 102 ? -31.499 -0.312 37.766 1.00 71.69 102 HIS A CA 1
ATOM 823 C C . HIS A 1 102 ? -32.530 -1.392 38.141 1.00 71.69 102 HIS A C 1
ATOM 825 O O . HIS A 1 102 ? -33.470 -1.128 38.885 1.00 71.69 102 HIS A O 1
ATOM 831 N N . SER A 1 103 ? -32.378 -2.621 37.640 1.00 70.25 103 SER A N 1
ATOM 832 C CA . SER A 1 103 ? -33.259 -3.726 38.028 1.00 70.25 103 SER A CA 1
ATOM 833 C C . SER A 1 103 ? -33.060 -4.121 39.494 1.00 70.25 103 SER A C 1
ATOM 835 O O . SER A 1 103 ? -34.040 -4.434 40.160 1.00 70.25 103 SER A O 1
ATOM 837 N N . ILE A 1 104 ? -31.825 -4.078 40.006 1.00 68.56 104 ILE A N 1
ATOM 838 C CA . ILE A 1 104 ? -31.513 -4.314 41.425 1.00 68.56 104 ILE A CA 1
ATOM 839 C C . ILE A 1 104 ? -32.064 -3.176 42.300 1.00 68.56 104 ILE A C 1
ATOM 841 O O . ILE A 1 104 ? -32.676 -3.451 43.329 1.00 68.56 104 ILE A O 1
ATOM 845 N N . GLU A 1 105 ? -31.923 -1.919 41.869 1.00 67.06 105 GLU A N 1
ATOM 846 C CA . GLU A 1 105 ? -32.467 -0.733 42.551 1.00 67.06 105 GLU A CA 1
ATOM 847 C C . GLU A 1 105 ? -33.998 -0.826 42.713 1.00 67.06 105 GLU A C 1
ATOM 849 O O . GLU A 1 105 ? -34.531 -0.595 43.796 1.00 67.06 105 GLU A O 1
ATOM 854 N N . CYS A 1 106 ? -34.716 -1.257 41.668 1.00 63.53 106 CYS A N 1
ATOM 855 C CA . CYS A 1 106 ? -36.168 -1.459 41.725 1.00 63.53 106 CYS A CA 1
ATOM 856 C C . CYS A 1 106 ? -36.597 -2.656 42.589 1.00 63.53 106 CYS A C 1
ATOM 858 O O . CYS A 1 106 ? -37.719 -2.667 43.091 1.00 63.53 106 CYS A O 1
ATOM 860 N N . LEU A 1 107 ? -35.735 -3.663 42.752 1.00 64.69 107 LEU A N 1
ATOM 861 C CA . LEU A 1 107 ? -35.989 -4.828 43.606 1.00 64.69 107 LEU A CA 1
ATOM 862 C C . LEU A 1 107 ? -35.685 -4.555 45.086 1.00 64.69 107 LEU A C 1
ATOM 864 O O . LEU A 1 107 ? -36.189 -5.271 45.947 1.00 64.69 107 LEU A O 1
ATOM 868 N N . HIS A 1 108 ? -34.908 -3.515 45.398 1.00 59.69 108 HIS A N 1
ATOM 869 C CA . HIS A 1 108 ? -34.594 -3.123 46.769 1.00 59.69 108 HIS A CA 1
ATOM 870 C C . HIS A 1 108 ? -34.755 -1.599 46.989 1.00 59.69 108 HIS A C 1
ATOM 872 O O . HIS A 1 108 ? -33.792 -0.923 47.363 1.00 59.69 108 HIS A O 1
ATOM 878 N N . PRO A 1 109 ? -35.975 -1.037 46.849 1.00 58.91 109 PRO A N 1
ATOM 879 C CA . PRO A 1 109 ? -36.222 0.408 46.959 1.00 58.91 109 PRO A CA 1
ATOM 880 C C . PRO A 1 109 ? -36.008 0.988 48.373 1.00 58.91 109 PRO A C 1
ATOM 882 O O . PRO A 1 109 ? -36.075 2.197 48.562 1.00 58.91 109 PRO A O 1
ATOM 885 N N . SER A 1 110 ? -35.755 0.151 49.386 1.00 56.03 110 SER A N 1
ATOM 886 C CA . SER A 1 110 ? -35.804 0.538 50.805 1.00 56.03 110 SER A CA 1
ATOM 887 C C . SER A 1 110 ? -34.440 0.801 51.477 1.00 56.03 110 SER A C 1
ATOM 889 O O . SER A 1 110 ? -34.396 0.861 52.705 1.00 56.03 110 SER A O 1
ATOM 891 N N . ARG A 1 111 ? -33.312 0.916 50.749 1.00 55.91 111 ARG A N 1
ATOM 892 C CA . ARG A 1 111 ? -31.975 1.063 51.392 1.00 55.91 111 ARG A CA 1
ATOM 893 C C . ARG A 1 111 ? -31.298 2.431 51.280 1.00 55.91 111 ARG A C 1
ATOM 895 O O . ARG A 1 111 ? -30.243 2.597 51.881 1.00 55.91 111 ARG A O 1
ATOM 902 N N . SER A 1 112 ? -31.848 3.401 50.549 1.00 53.12 112 SER A N 1
ATOM 903 C CA . SER A 1 112 ? -31.141 4.666 50.268 1.00 53.12 112 SER A CA 1
ATOM 904 C C . SER A 1 112 ? -31.495 5.847 51.183 1.00 53.12 112 SER A C 1
ATOM 906 O O . SER A 1 112 ? -30.870 6.895 51.067 1.00 53.12 112 SER A O 1
ATOM 908 N N . THR A 1 113 ? -32.420 5.708 52.138 1.00 54.72 113 THR A N 1
ATOM 909 C CA . THR A 1 113 ? -32.845 6.827 53.010 1.00 54.72 113 THR A CA 1
ATOM 910 C C . THR A 1 113 ? -32.213 6.863 54.408 1.00 54.72 113 THR A C 1
ATOM 912 O O . THR A 1 113 ? -32.565 7.734 55.195 1.00 54.72 113 THR A O 1
ATOM 915 N N . GLN A 1 114 ? -31.273 5.973 54.749 1.00 51.41 114 GLN A N 1
ATOM 916 C CA . GLN A 1 114 ? -30.795 5.817 56.140 1.00 51.41 114 GLN A CA 1
ATOM 917 C C . GLN A 1 114 ? -29.336 6.231 56.425 1.00 51.41 114 GLN A C 1
ATOM 919 O O . GLN A 1 114 ? -28.894 6.051 57.551 1.00 51.41 114 GLN A O 1
ATOM 924 N N . VAL A 1 115 ? -28.574 6.806 55.480 1.00 57.62 115 VAL A N 1
ATOM 925 C CA . VAL A 1 115 ? -27.119 7.056 55.689 1.00 57.62 115 VAL A CA 1
ATOM 926 C C . VAL A 1 115 ? -26.714 8.542 55.658 1.00 57.62 115 VAL A C 1
ATOM 928 O O . VAL A 1 115 ? -25.551 8.854 55.439 1.00 57.62 115 VAL A O 1
ATOM 931 N N . THR A 1 116 ? -27.627 9.495 55.891 1.00 55.34 116 THR A N 1
ATOM 932 C CA . THR A 1 116 ? -27.239 10.928 55.948 1.00 55.34 116 THR A CA 1
ATOM 933 C C . THR A 1 116 ? -27.621 11.686 57.220 1.00 55.34 116 THR A C 1
ATOM 935 O O . THR A 1 116 ? -27.319 12.870 57.290 1.00 55.34 116 THR A O 1
ATOM 938 N N . ASN A 1 117 ? -28.209 11.051 58.242 1.00 50.59 117 ASN A N 1
ATOM 939 C CA . ASN A 1 117 ? -28.586 11.735 59.492 1.00 50.59 117 ASN A CA 1
ATOM 940 C C . ASN A 1 117 ? -27.992 11.054 60.736 1.00 50.59 117 ASN A C 1
ATOM 942 O O . ASN A 1 117 ? -28.695 10.380 61.481 1.00 50.59 117 ASN A O 1
ATOM 946 N N . SER A 1 118 ? -26.691 11.249 60.931 1.00 51.16 118 SER A N 1
ATOM 947 C CA . SER A 1 118 ? -25.938 11.094 62.187 1.00 51.16 118 SER A CA 1
ATOM 948 C C . SER A 1 118 ? -24.483 11.371 61.800 1.00 51.16 118 SER A C 1
ATOM 950 O O . SER A 1 118 ? -23.926 10.611 61.015 1.00 51.16 118 SER A O 1
ATOM 952 N N . THR A 1 119 ? -23.807 12.438 62.209 1.00 47.66 119 THR A N 1
ATOM 953 C CA . THR A 1 119 ? -23.887 13.273 63.413 1.00 47.66 119 THR A CA 1
ATOM 954 C C . THR A 1 119 ? -23.230 14.609 63.069 1.00 47.66 119 THR A C 1
ATOM 956 O O . THR A 1 119 ? -22.319 14.578 62.208 1.00 47.66 119 THR A O 1
#

Radius of gyration: 29.35 Å; Cα contacts (8 Å, |Δi|>4): 15; chains: 1; bounding box: 64×23×85 Å

Secondary structure (DSSP, 8-state):
--SHHHHHHHHHHHHHHHHHHHHHHHHHHHHHHHHHHHHHHHHHHHHHHTT-TTHHHHHHHHHHHHHHHHHHHHHHHHHHHHHHHHHHHHHHHHHHHHHHHHHHHHH-TTSSSSSS---

Foldseek 3Di:
DDPVVVVVLCVLVVVLVVLVVVLVVVLVVCVVCLVVVLVVQVVVCCVVVVVDPCSVVVSVVVSVVVSVVSVVVSVVSVVVSVVVVVVVVVVVVVVVVVVVVVVVCVVCVDPDPPPPDDD